Protein AF-A0A7J7JVU7-F1 (afdb_monomer_lite)

Sequence (136 aa):
MEPSFKKQKLAGQSVETNQQSYSPQQPSFKNPNFVHSMKLAATSKRRLWKNLKQIQAAEKALPWKPTDVTYSSLDAPPSFYPAKKYSDISGLPAKYVDPHTKLRYASADDWLNLRSASITCSYEEEAPGALDSSSC

pLDDT: mean 72.28, std 20.62, range [32.94, 96.19]

Secondary structure (DSSP, 8-state):
-----PPP-------------------GGG-TT---GGGGTTSS-------HHHHHHHHHHS---TTS--GGG--PPPP-SPPPPB-TTT-SBP-EE-TTT--EESSHHHHHHHHHTTS-----------------

Structure (mmCIF, N/CA/C/O backbone):
data_AF-A0A7J7JVU7-F1
#
_entry.id   AF-A0A7J7JVU7-F1
#
loop_
_atom_site.group_PDB
_atom_site.id
_atom_site.type_symbol
_atom_site.label_atom_id
_atom_site.label_alt_id
_atom_site.label_comp_id
_atom_site.label_asym_id
_atom_site.label_entity_id
_atom_site.label_seq_id
_atom_site.pdbx_PDB_ins_code
_atom_site.Cartn_x
_atom_site.Cartn_y
_atom_site.Cartn_z
_atom_site.occupancy
_atom_site.B_iso_or_equiv
_atom_site.auth_seq_id
_atom_site.auth_comp_id
_atom_site.auth_asym_id
_atom_site.auth_atom_id
_atom_site.pdbx_PDB_model_num
ATOM 1 N N . MET A 1 1 ? -77.514 19.382 -14.478 1.00 41.75 1 MET A N 1
ATOM 2 C CA . MET A 1 1 ? -78.020 18.794 -13.220 1.00 41.75 1 MET A CA 1
ATOM 3 C C . MET A 1 1 ? -77.127 17.593 -12.934 1.00 41.75 1 MET A C 1
ATOM 5 O O . MET A 1 1 ? -77.333 16.537 -13.506 1.00 41.75 1 MET A O 1
ATOM 9 N N . GLU A 1 2 ? -76.032 17.820 -12.210 1.00 51.03 2 GLU A N 1
ATOM 10 C CA . GLU A 1 2 ? -75.004 16.811 -11.894 1.00 51.03 2 GLU A CA 1
ATOM 11 C C . GLU A 1 2 ? -75.505 15.873 -10.781 1.00 51.03 2 GLU A C 1
ATOM 13 O O . GLU A 1 2 ? -75.895 16.376 -9.722 1.00 51.03 2 GLU A O 1
ATOM 18 N N . PRO A 1 3 ? -75.494 14.537 -10.949 1.00 52.97 3 PRO A N 1
ATOM 19 C CA . PRO A 1 3 ? -75.700 13.625 -9.834 1.00 52.97 3 PRO A CA 1
ATOM 20 C C . PRO A 1 3 ? -74.374 13.331 -9.112 1.00 52.97 3 PRO A C 1
ATOM 22 O O . PRO A 1 3 ? -73.443 12.736 -9.649 1.00 52.97 3 PRO A O 1
ATOM 25 N N . SER A 1 4 ? -74.321 13.745 -7.846 1.00 48.91 4 SER A N 1
ATOM 26 C CA . SER A 1 4 ? -73.250 13.477 -6.884 1.00 48.91 4 SER A CA 1
ATOM 27 C C . SER A 1 4 ? -73.104 11.974 -6.606 1.00 48.91 4 SER A C 1
ATOM 29 O O . SER A 1 4 ? -73.956 11.370 -5.954 1.00 48.91 4 SER A O 1
ATOM 31 N N . PHE A 1 5 ? -71.997 11.369 -7.045 1.00 48.12 5 PHE A N 1
ATOM 32 C CA . PHE A 1 5 ? -71.621 10.008 -6.656 1.00 48.12 5 PHE A CA 1
ATOM 33 C C . PHE A 1 5 ? -70.635 10.041 -5.485 1.00 48.12 5 PHE A C 1
ATOM 35 O O . PHE A 1 5 ? -69.441 10.311 -5.629 1.00 48.12 5 PHE A O 1
ATOM 42 N N . LYS A 1 6 ? -71.162 9.763 -4.290 1.00 48.03 6 LYS A N 1
ATOM 43 C CA . LYS A 1 6 ? -70.396 9.581 -3.053 1.00 48.03 6 LYS A CA 1
ATOM 44 C C . LYS A 1 6 ? -69.530 8.321 -3.172 1.00 48.03 6 LYS A C 1
ATOM 46 O O . LYS A 1 6 ? -70.057 7.217 -3.281 1.00 48.03 6 LYS A O 1
ATOM 51 N N . LYS A 1 7 ? -68.202 8.473 -3.129 1.00 51.75 7 LYS A N 1
ATOM 52 C CA . LYS A 1 7 ? -67.262 7.342 -3.065 1.00 51.75 7 LYS A CA 1
ATOM 53 C C . LYS A 1 7 ? -67.357 6.656 -1.700 1.00 51.75 7 LYS A C 1
ATOM 55 O O . LYS A 1 7 ? -67.185 7.291 -0.661 1.00 51.75 7 LYS A O 1
ATOM 60 N N . GLN A 1 8 ? -67.626 5.356 -1.728 1.00 43.44 8 GLN A N 1
ATOM 61 C CA . GLN A 1 8 ? -67.615 4.458 -0.577 1.00 43.44 8 GLN A CA 1
ATOM 62 C C . GLN A 1 8 ? -66.166 4.126 -0.177 1.00 43.44 8 GLN A C 1
ATOM 64 O O . GLN A 1 8 ? -65.310 3.909 -1.033 1.00 43.44 8 GLN A O 1
ATOM 69 N N . LYS A 1 9 ? -65.889 4.098 1.132 1.00 37.66 9 LYS A N 1
ATOM 70 C CA . LYS A 1 9 ? -64.593 3.729 1.715 1.00 37.66 9 LYS A CA 1
ATOM 71 C C . LYS A 1 9 ? -64.568 2.218 1.958 1.00 37.66 9 LYS A C 1
ATOM 73 O O . LYS A 1 9 ? -65.319 1.735 2.798 1.00 37.66 9 LYS A O 1
ATOM 78 N N . LEU A 1 10 ? -63.714 1.492 1.238 1.00 40.31 10 LEU A N 1
ATOM 79 C CA . LEU A 1 10 ? -63.419 0.083 1.509 1.00 40.31 10 LEU A CA 1
ATOM 80 C C . LEU A 1 10 ? -62.226 -0.006 2.472 1.00 40.31 10 LEU A C 1
ATOM 82 O O . LEU A 1 10 ? -61.208 0.658 2.276 1.00 40.31 10 LEU A O 1
ATOM 86 N N . ALA A 1 11 ? -62.392 -0.792 3.533 1.00 38.22 11 ALA A N 1
ATOM 87 C CA . ALA A 1 11 ? -61.377 -1.073 4.537 1.00 38.22 11 ALA A CA 1
ATOM 88 C C . ALA A 1 11 ? -60.231 -1.912 3.946 1.00 38.22 11 ALA A C 1
ATOM 90 O O . ALA A 1 11 ? -60.472 -2.925 3.294 1.00 38.22 11 ALA A O 1
ATOM 91 N N . GLY A 1 12 ? -58.993 -1.491 4.208 1.00 35.66 12 GLY A N 1
ATOM 92 C CA . GLY A 1 12 ? -57.764 -2.233 3.932 1.00 35.66 12 GLY A CA 1
ATOM 93 C C . GLY A 1 12 ? -56.937 -2.321 5.213 1.00 35.66 12 GLY A C 1
ATOM 94 O O . GLY A 1 12 ? -56.799 -1.331 5.928 1.00 35.66 12 GLY A O 1
ATOM 95 N N . GLN A 1 13 ? -56.483 -3.536 5.505 1.00 36.62 13 GLN A N 1
ATOM 96 C CA . GLN A 1 13 ? -55.919 -4.047 6.754 1.00 36.62 13 GLN A CA 1
ATOM 97 C C . GLN A 1 13 ? -54.706 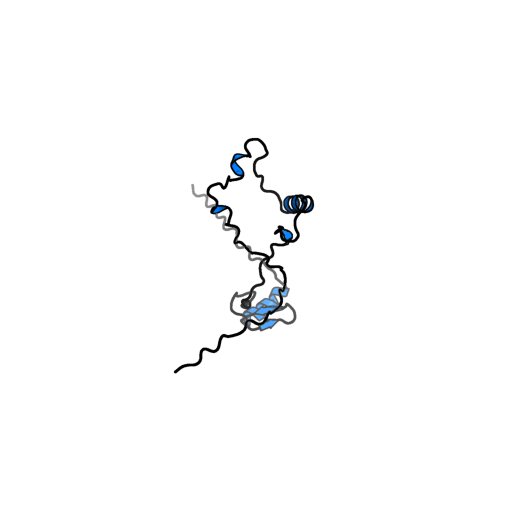-3.282 7.307 1.00 36.62 13 GLN A C 1
ATOM 99 O O . GLN A 1 13 ? -53.820 -2.848 6.575 1.00 36.62 13 GLN A O 1
ATOM 104 N N . SER A 1 14 ? -54.650 -3.210 8.637 1.00 34.22 14 SER A N 1
ATOM 105 C CA . SER A 1 14 ? -53.487 -2.837 9.437 1.00 34.22 14 SER A CA 1
ATOM 106 C C . SER A 1 14 ? -52.398 -3.911 9.353 1.00 34.22 14 SER A C 1
ATOM 108 O O . SER A 1 14 ? -52.595 -5.033 9.815 1.00 34.22 14 SER A O 1
ATOM 110 N N . VAL A 1 15 ? -51.239 -3.548 8.806 1.00 40.28 15 VAL A N 1
ATOM 111 C CA . VAL A 1 15 ? -49.975 -4.274 8.993 1.00 40.28 15 VAL A CA 1
ATOM 112 C C . VAL A 1 15 ? -49.161 -3.527 10.044 1.00 40.28 15 VAL A C 1
ATOM 114 O O . VAL A 1 15 ? -48.747 -2.385 9.843 1.00 40.28 15 VAL A O 1
ATOM 117 N N . GLU A 1 16 ? -49.000 -4.169 11.196 1.00 38.53 16 GLU A N 1
ATOM 118 C CA . GLU A 1 16 ? -48.295 -3.663 12.368 1.00 38.53 16 GLU A CA 1
ATOM 119 C C . GLU A 1 16 ? -46.771 -3.862 12.254 1.00 38.53 16 GLU A C 1
ATOM 121 O O . GLU A 1 16 ? -46.265 -4.970 12.120 1.00 38.53 16 GLU A O 1
ATOM 126 N N . THR A 1 17 ? -46.067 -2.732 12.353 1.00 38.03 17 THR A N 1
ATOM 127 C CA . THR A 1 17 ? -44.829 -2.478 13.116 1.00 38.03 17 THR A CA 1
ATOM 128 C C . THR A 1 17 ? -43.590 -3.379 12.952 1.00 38.03 17 THR A C 1
ATOM 130 O O . THR A 1 17 ? -43.430 -4.387 13.628 1.00 38.03 17 THR A O 1
ATOM 133 N N . ASN A 1 18 ? -42.562 -2.832 12.291 1.00 38.66 18 ASN A N 1
ATOM 134 C CA . ASN A 1 18 ? -41.297 -2.527 12.979 1.00 38.66 18 ASN A CA 1
ATOM 135 C C . ASN A 1 18 ? -40.622 -1.317 12.311 1.00 38.66 18 ASN A C 1
ATOM 137 O O . ASN A 1 18 ? -39.750 -1.440 11.457 1.00 38.66 18 ASN A O 1
ATOM 141 N N . GLN A 1 19 ? -41.089 -0.116 12.656 1.00 35.78 19 GLN A N 1
ATOM 142 C CA . GLN A 1 19 ? -40.377 1.113 12.325 1.00 35.78 19 GLN A CA 1
ATOM 143 C C . GLN A 1 19 ? -39.314 1.318 13.404 1.00 35.78 19 GLN A C 1
ATOM 145 O O . GLN A 1 19 ? -39.583 1.917 14.443 1.00 35.78 19 GLN A O 1
ATOM 150 N N . GLN A 1 20 ? -38.103 0.811 13.181 1.00 43.31 20 GLN A N 1
ATOM 151 C CA . GLN A 1 20 ? -36.936 1.343 13.877 1.00 43.31 20 GLN A CA 1
ATOM 152 C C . GLN A 1 20 ? -36.741 2.775 13.383 1.00 43.31 20 GLN A C 1
ATOM 154 O O . GLN A 1 20 ? -36.148 3.038 12.339 1.00 43.31 20 GLN A O 1
ATOM 159 N N . SER A 1 21 ? -37.330 3.712 14.121 1.00 32.94 21 SER A N 1
ATOM 160 C CA . SER A 1 21 ? -37.117 5.139 13.961 1.00 32.94 21 SER A CA 1
ATOM 161 C C . SER A 1 21 ? -35.638 5.432 14.205 1.00 32.94 21 SER A C 1
ATOM 163 O O . SER A 1 21 ? -35.204 5.566 15.350 1.00 32.94 21 SER A O 1
ATOM 165 N N . TYR A 1 22 ? -34.856 5.528 13.132 1.00 44.41 22 TYR A N 1
ATOM 166 C CA . TYR A 1 22 ? -33.546 6.164 13.159 1.00 44.41 22 TYR A CA 1
ATOM 167 C C . TYR A 1 22 ? -33.768 7.659 13.390 1.00 44.41 22 TYR A C 1
ATOM 169 O O . TYR A 1 22 ? -33.758 8.461 12.458 1.00 44.41 22 TYR A O 1
ATOM 177 N N . SER A 1 23 ? -34.018 8.050 14.641 1.00 50.12 23 SER A N 1
ATOM 178 C CA . SER A 1 23 ? -33.791 9.435 15.018 1.00 50.12 23 SER A CA 1
ATOM 179 C C . SER A 1 23 ? -32.285 9.669 14.867 1.00 50.12 23 SER A C 1
ATOM 181 O O . SER A 1 23 ? -31.496 8.903 15.432 1.00 50.12 23 SER A O 1
ATOM 183 N N . PRO A 1 24 ? -31.845 10.654 14.064 1.00 63.12 24 PRO A N 1
ATOM 184 C CA . PRO A 1 24 ? -30.434 10.981 13.976 1.00 63.12 24 PRO A CA 1
ATOM 185 C C . PRO A 1 24 ? -30.022 11.494 15.354 1.00 63.12 24 PRO A C 1
ATOM 187 O O . PRO A 1 24 ? -30.288 12.645 15.707 1.00 63.12 24 PRO A O 1
ATOM 190 N N . GLN A 1 25 ? -29.451 10.599 16.163 1.00 65.88 25 GLN A N 1
ATOM 191 C CA . GLN A 1 25 ? -28.904 10.926 17.470 1.00 65.88 25 GLN A CA 1
ATOM 192 C C . GLN A 1 25 ? -27.918 12.062 17.233 1.00 65.88 25 GLN A C 1
ATOM 194 O O . GLN A 1 25 ? -26.946 11.900 16.490 1.00 65.88 25 GLN A O 1
ATOM 199 N N . GLN A 1 26 ? -28.236 13.242 17.770 1.00 72.69 26 GLN A N 1
ATOM 200 C CA . GLN A 1 26 ? -27.410 14.418 17.555 1.00 72.69 26 GLN A CA 1
ATOM 201 C C . GLN A 1 26 ? -25.998 14.070 18.024 1.00 72.69 26 GLN A C 1
ATOM 203 O O . GLN A 1 26 ? -25.834 13.589 19.153 1.00 72.69 26 GLN A O 1
ATOM 208 N N . PRO A 1 27 ? -24.980 14.241 17.164 1.00 73.69 27 PRO A N 1
ATOM 209 C CA . PRO A 1 27 ? -23.634 13.866 17.534 1.00 73.69 27 PRO A CA 1
ATOM 210 C C . PRO A 1 27 ? -23.240 14.666 18.773 1.00 73.69 27 PRO A C 1
ATOM 212 O O . PRO A 1 27 ? -23.572 15.845 18.895 1.00 73.69 27 PRO A O 1
ATOM 215 N N . SER A 1 28 ? -22.561 14.011 19.710 1.00 77.00 28 SER A N 1
ATOM 216 C CA . SER A 1 28 ? -22.342 14.520 21.069 1.00 77.00 28 SER A CA 1
ATOM 217 C C . SER A 1 28 ? -21.729 15.924 21.124 1.00 77.00 28 SER A C 1
ATOM 219 O O . SER A 1 28 ? -22.024 16.678 22.046 1.00 77.00 28 SER A O 1
ATOM 221 N N . PHE A 1 29 ? -20.957 16.312 20.104 1.00 75.75 29 PHE A N 1
ATOM 222 C CA . PHE A 1 29 ? -20.372 17.647 19.967 1.00 75.75 29 PHE A CA 1
ATOM 223 C C . PHE A 1 29 ? -21.390 18.779 19.738 1.00 75.75 29 PHE A C 1
ATOM 225 O O . PHE A 1 29 ? -21.032 19.943 19.889 1.00 75.75 29 PHE A O 1
ATOM 232 N N . LYS A 1 30 ? -22.640 18.469 19.374 1.00 82.25 30 LYS A N 1
ATOM 233 C CA . LYS A 1 30 ? -23.723 19.451 19.183 1.00 82.25 30 LYS A CA 1
ATOM 234 C C . LYS A 1 30 ? -24.617 19.614 20.410 1.00 82.25 30 LYS A C 1
ATOM 236 O O . LYS A 1 30 ? -25.495 20.471 20.406 1.00 82.25 30 LYS A O 1
ATOM 241 N N . ASN A 1 31 ? -24.415 18.812 21.453 1.00 80.19 31 ASN A N 1
ATOM 242 C CA . ASN A 1 31 ? -25.239 18.895 22.649 1.00 80.19 31 ASN A CA 1
ATOM 243 C C . ASN A 1 31 ? -24.727 20.048 23.532 1.00 80.19 31 ASN A C 1
ATOM 245 O O . ASN A 1 31 ? -23.600 19.969 24.021 1.00 80.19 31 ASN A O 1
ATOM 249 N N . PRO A 1 32 ? -25.528 21.099 23.798 1.00 82.50 32 PRO A N 1
ATOM 250 C CA . PRO A 1 32 ? -25.095 22.226 24.635 1.00 82.50 32 PRO A CA 1
ATOM 251 C C . PRO A 1 32 ? -24.795 21.806 26.084 1.00 82.50 32 PRO A C 1
ATOM 253 O O . PRO A 1 32 ? -24.026 22.461 26.778 1.00 82.50 32 PRO A O 1
ATOM 256 N N . ASN A 1 33 ? -25.345 20.669 26.519 1.00 81.81 33 ASN A N 1
ATOM 257 C CA . ASN A 1 33 ? -25.083 20.050 27.819 1.00 81.81 33 ASN A CA 1
ATOM 258 C C . ASN A 1 33 ? -23.956 18.999 27.776 1.00 81.81 33 ASN A C 1
ATOM 260 O O . ASN A 1 33 ? -23.835 18.191 28.698 1.00 81.81 33 ASN A O 1
ATOM 264 N N . PHE A 1 34 ? -23.154 18.938 26.706 1.00 80.75 34 PHE A N 1
ATOM 265 C CA . PHE A 1 34 ? -22.099 17.935 26.586 1.00 80.75 34 PHE A CA 1
ATOM 266 C C . PHE A 1 34 ? -20.962 18.203 27.574 1.00 80.75 34 PHE A C 1
ATOM 268 O O . PHE A 1 34 ? -20.055 19.004 27.339 1.00 80.75 34 PHE A O 1
ATOM 275 N N . VAL A 1 35 ? -20.981 17.483 28.691 1.00 75.19 35 VAL A N 1
ATOM 276 C CA . VAL A 1 35 ? -19.868 17.471 29.634 1.00 75.19 35 VAL A CA 1
ATOM 277 C C . VAL A 1 35 ? -18.742 16.636 29.028 1.00 75.19 35 VAL A C 1
ATOM 279 O O . VAL A 1 35 ? -18.829 15.411 28.957 1.00 75.19 35 VAL A O 1
ATOM 282 N N . HIS A 1 36 ? -17.654 17.290 28.608 1.00 68.50 36 HIS A N 1
ATOM 283 C CA . HIS A 1 36 ? -16.414 16.579 28.299 1.00 68.50 36 HIS A CA 1
ATOM 284 C C . HIS A 1 36 ? -15.993 15.782 29.536 1.00 68.50 36 HIS A C 1
ATOM 286 O O . HIS A 1 36 ? -15.759 16.354 30.605 1.00 68.50 36 HIS A O 1
ATOM 292 N N . SER A 1 37 ? -15.827 14.469 29.370 1.00 63.97 37 SER A N 1
ATOM 293 C CA . SER A 1 37 ? -15.416 13.527 30.421 1.00 63.97 37 SER A CA 1
ATOM 294 C C . SER A 1 37 ? -14.093 13.896 31.118 1.00 63.97 37 SER A C 1
ATOM 296 O O . SER A 1 37 ? -13.718 13.265 32.099 1.00 63.97 37 SER A O 1
ATOM 298 N N . MET A 1 38 ? -13.375 14.916 30.633 1.00 57.25 38 MET A N 1
ATOM 299 C CA . MET A 1 38 ? -12.203 15.503 31.286 1.00 57.25 38 MET A CA 1
ATOM 300 C C . MET A 1 38 ? -12.501 16.112 32.663 1.00 57.25 38 MET A C 1
ATOM 302 O O . MET A 1 38 ? -11.620 16.083 33.516 1.00 57.25 38 MET A O 1
ATOM 306 N N . LYS A 1 39 ? -13.703 16.656 32.912 1.00 54.22 39 LYS A N 1
ATOM 307 C CA . LYS A 1 39 ? -13.978 17.388 34.168 1.00 54.22 39 LYS A CA 1
ATOM 308 C C . LYS A 1 39 ? -14.207 16.487 35.393 1.00 54.22 39 LYS A C 1
ATOM 310 O O . LYS A 1 39 ? -14.137 16.978 36.510 1.00 54.22 39 LYS A O 1
ATOM 315 N N . LEU A 1 40 ? -14.420 15.181 35.204 1.00 50.41 40 LEU A N 1
ATOM 316 C CA . LEU A 1 40 ? -14.587 14.206 36.298 1.00 50.41 40 LEU A CA 1
ATOM 317 C C . LEU A 1 40 ? -13.294 13.433 36.628 1.00 50.41 40 LEU A C 1
ATOM 319 O O . LEU A 1 40 ? -13.270 12.618 37.544 1.00 50.41 40 LEU A O 1
ATOM 323 N N . ALA A 1 41 ? -12.197 13.691 35.909 1.00 53.69 41 ALA A N 1
ATOM 324 C CA . ALA A 1 41 ? -10.933 12.969 36.063 1.00 53.69 41 ALA A CA 1
ATOM 325 C C . ALA A 1 41 ? -9.956 13.624 37.065 1.00 53.69 41 ALA A C 1
ATOM 327 O O . ALA A 1 41 ? -8.757 13.363 37.008 1.00 53.69 41 ALA A O 1
ATOM 328 N N . ALA A 1 42 ? -10.440 14.462 37.990 1.00 53.34 42 ALA A N 1
ATOM 329 C CA . ALA A 1 42 ? -9.595 15.103 39.005 1.00 53.34 42 ALA A CA 1
ATOM 330 C C . ALA A 1 42 ? -9.092 14.132 40.103 1.00 53.34 42 ALA A C 1
ATOM 332 O O . ALA A 1 42 ? -8.185 14.483 40.850 1.00 53.34 42 ALA A O 1
ATOM 333 N N . THR A 1 43 ? -9.612 12.897 40.177 1.00 56.00 43 THR A N 1
ATOM 334 C CA . THR A 1 43 ? -9.206 11.904 41.202 1.00 56.00 43 THR A CA 1
ATOM 335 C C . THR A 1 43 ? -8.831 10.524 40.649 1.00 56.00 43 THR A C 1
ATOM 337 O O . THR A 1 43 ? -8.253 9.720 41.372 1.00 56.00 43 THR A O 1
ATOM 340 N N . SER A 1 44 ? -9.055 10.215 39.369 1.00 58.19 44 SER A N 1
ATOM 341 C CA . SER A 1 44 ? -8.762 8.869 38.855 1.00 58.19 44 SER A CA 1
ATOM 342 C C . SER A 1 44 ? -7.971 8.913 37.556 1.00 58.19 44 SER A C 1
ATOM 344 O O . SER A 1 44 ? -8.522 9.146 36.487 1.00 58.19 44 SER A O 1
ATOM 346 N N . LYS A 1 45 ? -6.659 8.697 37.721 1.00 58.78 45 LYS A N 1
ATOM 347 C CA . LYS A 1 45 ? -5.625 8.307 36.746 1.00 58.78 45 LYS A CA 1
ATOM 348 C C . LYS A 1 45 ? -5.676 9.050 35.404 1.00 58.78 45 LYS A C 1
ATOM 350 O O . LYS A 1 45 ? -6.528 8.798 34.558 1.00 58.78 45 LYS A O 1
ATOM 355 N N . ARG A 1 46 ? -4.658 9.898 35.180 1.00 61.81 46 ARG A N 1
ATOM 356 C CA . ARG A 1 46 ? -4.345 10.527 33.883 1.00 61.81 46 ARG A CA 1
ATOM 357 C C . ARG A 1 46 ? -4.571 9.526 32.742 1.00 61.81 46 ARG A C 1
ATOM 359 O O . ARG A 1 46 ? -4.220 8.356 32.885 1.00 61.81 46 ARG A O 1
ATOM 366 N N . ARG A 1 47 ? -5.149 9.966 31.618 1.00 62.72 47 ARG A N 1
ATOM 367 C CA . ARG A 1 47 ? -5.244 9.159 30.389 1.00 62.72 47 ARG A CA 1
ATOM 368 C C . ARG A 1 47 ? -3.829 8.759 29.958 1.00 62.72 47 ARG A C 1
ATOM 370 O O . ARG A 1 47 ? -3.142 9.527 29.300 1.00 62.72 47 ARG A O 1
ATOM 377 N N . LEU A 1 48 ? -3.374 7.583 30.377 1.00 74.56 48 LEU A N 1
ATOM 378 C CA . LEU A 1 48 ? -2.164 6.968 29.847 1.00 74.56 48 LEU A CA 1
ATOM 379 C C . LEU A 1 48 ? -2.485 6.439 28.449 1.00 74.56 48 LEU A C 1
ATOM 381 O O . LEU A 1 48 ? -3.561 5.872 28.245 1.00 74.56 48 LEU A O 1
ATOM 385 N N . TRP A 1 49 ? -1.546 6.580 27.514 1.00 81.38 49 TRP A N 1
ATOM 386 C CA . TRP A 1 49 ? -1.585 5.844 26.255 1.00 81.38 49 TRP A CA 1
ATOM 387 C C . TRP A 1 49 ? -1.604 4.347 26.571 1.00 81.38 49 TRP A C 1
ATOM 389 O O . TRP A 1 49 ? -0.628 3.780 27.060 1.00 81.38 49 TRP A O 1
ATOM 399 N N . LYS A 1 50 ? -2.769 3.724 26.381 1.00 86.69 50 LYS A N 1
ATOM 400 C CA . LYS A 1 50 ? -2.950 2.285 26.553 1.00 86.69 50 LYS A CA 1
ATOM 401 C C . LYS A 1 50 ? -2.394 1.591 25.322 1.00 86.69 50 LYS A C 1
ATOM 403 O O . LYS A 1 50 ? -2.636 2.023 24.200 1.00 86.69 50 LYS A O 1
ATOM 408 N N . ASN A 1 51 ? -1.660 0.506 25.532 1.00 92.75 51 ASN A N 1
ATOM 409 C CA . ASN A 1 51 ? -1.232 -0.335 24.421 1.00 92.75 51 ASN A CA 1
ATOM 410 C C . ASN A 1 51 ? -2.445 -1.081 23.829 1.00 92.75 51 ASN A C 1
ATOM 412 O O . ASN A 1 51 ? -3.403 -1.357 24.555 1.00 92.75 51 ASN A O 1
ATOM 416 N N . LEU A 1 52 ? -2.390 -1.461 22.548 1.00 89.00 52 LEU A N 1
ATOM 417 C CA . LEU A 1 52 ? -3.474 -2.179 21.864 1.00 89.00 52 LEU A CA 1
ATOM 418 C C . LEU A 1 52 ? -3.959 -3.405 22.656 1.00 89.00 52 LEU A C 1
ATOM 420 O O . LEU A 1 52 ? -5.161 -3.599 22.815 1.00 89.00 52 LEU A O 1
ATOM 424 N N . LYS A 1 53 ? -3.035 -4.179 23.245 1.00 92.50 53 LYS A N 1
ATOM 425 C CA . LYS A 1 53 ? -3.383 -5.348 24.073 1.00 92.50 53 LYS A CA 1
ATOM 426 C C . LYS A 1 53 ? -4.242 -4.984 25.289 1.00 92.50 53 LYS A C 1
ATOM 428 O O . LYS A 1 53 ? -5.148 -5.728 25.649 1.00 92.50 53 LYS A O 1
ATOM 433 N N . GLN A 1 54 ? -3.965 -3.845 25.926 1.00 92.44 54 GLN A N 1
ATOM 434 C CA . GLN A 1 54 ? -4.723 -3.378 27.091 1.00 92.44 54 GLN A CA 1
ATOM 435 C C . GLN A 1 54 ? -6.121 -2.902 26.697 1.00 92.44 54 GLN A C 1
ATOM 437 O O . GLN A 1 54 ? -7.067 -3.134 27.444 1.00 92.44 54 GLN A O 1
ATOM 442 N N . ILE A 1 55 ? -6.247 -2.258 25.534 1.00 89.56 55 ILE A N 1
ATOM 443 C CA . ILE A 1 55 ? -7.535 -1.822 24.985 1.00 89.56 55 ILE A CA 1
ATOM 444 C C . ILE A 1 55 ? -8.401 -3.046 24.687 1.00 89.56 55 ILE A C 1
ATOM 446 O O . ILE A 1 55 ? -9.490 -3.158 25.238 1.00 89.56 55 ILE A O 1
ATOM 450 N N . GLN A 1 56 ? -7.871 -4.019 23.943 1.00 91.06 56 GLN A N 1
ATOM 451 C CA . GLN A 1 56 ? -8.594 -5.251 23.612 1.00 91.06 56 GLN A CA 1
ATOM 452 C C . GLN A 1 56 ? -9.019 -6.048 24.856 1.00 91.06 56 GLN A C 1
ATOM 454 O O . GLN A 1 56 ? -10.105 -6.622 24.884 1.00 91.06 56 GLN A O 1
ATOM 459 N N . ALA A 1 57 ? -8.176 -6.103 25.895 1.00 90.81 57 ALA A N 1
ATOM 460 C CA . ALA A 1 57 ? -8.517 -6.777 27.148 1.00 90.81 57 ALA A CA 1
ATOM 461 C C . ALA A 1 57 ? -9.638 -6.054 27.912 1.00 90.81 57 ALA A C 1
ATOM 463 O O . ALA A 1 57 ? -10.551 -6.704 28.417 1.00 90.81 57 ALA A O 1
ATOM 464 N N . ALA A 1 58 ? -9.581 -4.720 27.976 1.00 89.19 58 ALA A N 1
ATOM 465 C CA . ALA A 1 58 ? -10.622 -3.915 28.605 1.00 89.19 58 ALA A CA 1
ATOM 466 C C . ALA A 1 58 ? -11.950 -4.024 27.846 1.00 89.19 58 ALA A C 1
ATOM 468 O O . ALA A 1 58 ? -12.995 -4.170 28.472 1.00 89.19 58 ALA A O 1
ATOM 469 N N . GLU A 1 59 ? -11.902 -4.016 26.512 1.00 89.81 59 GLU A N 1
ATOM 470 C CA . GLU A 1 59 ? -13.070 -4.228 25.664 1.00 89.81 59 GLU A CA 1
ATOM 471 C C . GLU A 1 59 ? -13.683 -5.609 25.936 1.00 89.81 59 GLU A C 1
ATOM 473 O O . GLU A 1 59 ? -14.833 -5.686 26.344 1.00 89.81 59 GLU A O 1
ATOM 478 N N . LYS A 1 60 ? -12.934 -6.711 25.861 1.00 87.38 60 LYS A N 1
ATOM 479 C CA . LYS A 1 60 ? -13.504 -8.052 26.112 1.00 87.38 60 LYS A CA 1
ATOM 480 C C . LYS A 1 60 ? -14.180 -8.226 27.485 1.00 87.38 60 LYS A C 1
ATOM 482 O O . LYS A 1 60 ? -15.020 -9.108 27.624 1.00 87.38 60 LYS A O 1
ATOM 487 N N . ALA A 1 61 ? -13.810 -7.428 28.488 1.00 89.25 61 ALA A N 1
ATOM 488 C CA . ALA A 1 61 ? -14.380 -7.487 29.835 1.00 89.25 61 ALA A CA 1
ATOM 489 C C . ALA A 1 61 ? -15.691 -6.691 30.007 1.00 89.25 61 ALA A C 1
ATOM 491 O O . ALA A 1 61 ? -16.378 -6.861 31.014 1.00 89.25 61 ALA A O 1
ATOM 492 N N . LEU A 1 62 ? -16.032 -5.806 29.067 1.00 85.12 62 LEU A N 1
ATOM 493 C CA . LEU A 1 62 ? -17.232 -4.969 29.118 1.00 85.12 62 LEU A CA 1
ATOM 494 C C . LEU A 1 62 ? -18.399 -5.642 28.367 1.00 85.12 62 LEU A C 1
ATOM 496 O O . LEU A 1 62 ? -18.176 -6.293 27.345 1.00 85.12 62 LEU A O 1
ATOM 500 N N . PRO A 1 63 ? -19.654 -5.480 28.827 1.00 86.44 63 PRO A N 1
ATOM 501 C CA . PRO A 1 63 ? -20.826 -6.015 28.139 1.00 86.44 63 PRO A CA 1
ATOM 502 C C . PRO A 1 63 ? -21.179 -5.147 26.919 1.00 86.44 63 PRO A C 1
ATOM 504 O O . PRO A 1 63 ? -22.080 -4.308 26.979 1.00 86.44 63 PRO A O 1
ATOM 507 N N . TRP A 1 64 ? -20.448 -5.319 25.816 1.00 83.81 64 TRP A N 1
ATOM 508 C CA . TRP A 1 64 ? -20.730 -4.626 24.555 1.00 83.81 64 TRP A CA 1
ATOM 509 C C . TRP A 1 64 ? -22.007 -5.135 23.903 1.00 83.81 64 TRP A C 1
ATOM 511 O O . TRP A 1 64 ? -22.291 -6.338 23.904 1.00 83.81 64 TRP A O 1
ATOM 521 N N . LYS A 1 65 ? -22.762 -4.225 23.287 1.00 86.50 65 LYS A N 1
ATOM 522 C CA . LYS A 1 65 ? -23.833 -4.611 22.371 1.00 86.50 65 LYS A CA 1
ATOM 523 C C . LYS A 1 65 ? -23.209 -5.022 21.034 1.00 86.50 65 LYS A C 1
ATOM 525 O O . LYS A 1 65 ? -22.192 -4.460 20.639 1.00 86.50 65 LYS A O 1
ATOM 530 N N . PRO A 1 66 ? -23.835 -5.933 20.274 1.00 81.50 66 PRO A N 1
ATOM 531 C CA . PRO A 1 66 ? -23.327 -6.344 18.960 1.00 81.50 66 PRO A CA 1
ATOM 532 C C . PRO A 1 66 ? -23.291 -5.206 17.924 1.00 81.50 66 PRO A C 1
ATOM 534 O O . PRO A 1 66 ? -22.670 -5.347 16.878 1.00 81.50 66 PRO A O 1
ATOM 537 N N . THR A 1 67 ? -23.960 -4.084 18.197 1.00 85.38 67 THR A N 1
ATOM 538 C CA . THR A 1 67 ? -23.951 -2.872 17.367 1.00 85.38 67 THR A CA 1
ATOM 539 C C . THR A 1 67 ? -22.798 -1.922 17.684 1.00 85.38 67 THR A C 1
ATOM 541 O O . THR A 1 67 ? -22.611 -0.942 16.966 1.00 85.38 67 THR A O 1
ATOM 544 N N . ASP A 1 68 ? -22.076 -2.151 18.782 1.00 86.25 68 ASP A N 1
ATOM 545 C CA . ASP A 1 68 ? -21.055 -1.228 19.264 1.00 86.25 68 ASP A CA 1
ATOM 546 C C . ASP A 1 68 ? -19.726 -1.462 18.534 1.00 86.25 68 ASP A C 1
ATOM 548 O O . ASP A 1 68 ? -19.258 -2.589 18.364 1.00 86.25 68 ASP A O 1
ATOM 552 N N . VAL A 1 69 ? -19.093 -0.369 18.108 1.00 85.19 69 VAL A N 1
ATOM 553 C 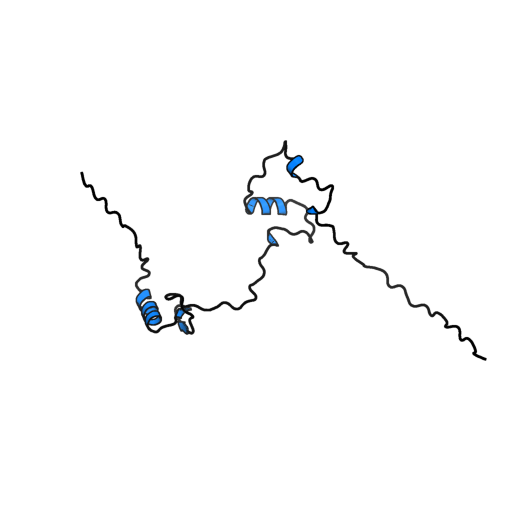CA . VAL A 1 69 ? -17.817 -0.409 17.387 1.00 85.19 69 VAL A CA 1
ATOM 554 C C . VAL A 1 69 ? -16.684 -0.699 18.373 1.00 85.19 69 VAL A C 1
ATOM 556 O O . VAL A 1 69 ? -16.425 0.085 19.283 1.00 85.19 69 VAL A O 1
ATOM 559 N N . THR A 1 70 ? -15.995 -1.820 18.169 1.00 89.75 70 THR A N 1
ATOM 560 C CA . THR A 1 70 ? -14.834 -2.270 18.961 1.00 89.75 70 THR A CA 1
ATOM 561 C C . THR A 1 70 ? -13.548 -2.054 18.163 1.00 89.75 70 THR A C 1
ATOM 563 O O . THR A 1 70 ? -13.591 -2.076 16.930 1.00 89.75 70 THR A O 1
ATOM 566 N N . TYR A 1 71 ? -12.384 -1.916 18.807 1.00 88.44 71 TYR A N 1
ATOM 567 C CA . TYR A 1 71 ? -11.114 -1.733 18.086 1.00 88.44 71 TYR A CA 1
ATOM 568 C C . TYR A 1 71 ? -10.831 -2.819 17.034 1.00 88.44 71 TYR A C 1
ATOM 570 O O . TYR A 1 71 ? -10.242 -2.536 15.998 1.00 88.44 71 TYR A O 1
ATOM 578 N N . SER A 1 72 ? -11.274 -4.058 17.269 1.00 86.81 72 SER A N 1
ATOM 579 C CA . SER A 1 72 ? -11.134 -5.171 16.318 1.00 86.81 72 SER A CA 1
ATOM 580 C C . SER A 1 72 ? -12.036 -5.074 15.086 1.00 86.81 72 SER A C 1
ATOM 582 O O . SER A 1 72 ? -11.796 -5.774 14.111 1.00 86.81 72 SER A O 1
ATOM 584 N N . SER A 1 73 ? -13.088 -4.258 15.138 1.00 87.06 73 SER A N 1
ATOM 585 C CA . SER A 1 73 ? -14.001 -4.033 14.007 1.00 87.06 73 SER A CA 1
ATOM 586 C C . SER A 1 73 ? -13.541 -2.902 13.083 1.00 87.06 73 SER A C 1
ATOM 588 O O . SER A 1 73 ? -14.111 -2.714 12.012 1.00 87.06 73 SER A O 1
ATOM 590 N N . LEU A 1 74 ? -12.516 -2.150 13.495 1.00 86.44 74 LEU A N 1
ATOM 591 C CA . LEU A 1 74 ? -11.934 -1.068 12.715 1.00 86.44 74 LEU A CA 1
ATOM 592 C C . LEU A 1 74 ? -10.909 -1.644 11.734 1.00 86.44 74 LEU A C 1
ATOM 594 O O . LEU A 1 74 ? -9.727 -1.737 12.058 1.00 86.44 74 LEU A O 1
ATOM 598 N N . ASP A 1 75 ? -11.365 -2.020 10.544 1.00 88.62 75 ASP A N 1
ATOM 599 C CA . ASP A 1 75 ? -10.481 -2.322 9.418 1.00 88.62 75 ASP A CA 1
ATOM 600 C C . ASP A 1 75 ? -10.579 -1.221 8.356 1.00 88.62 75 ASP A C 1
ATOM 602 O O . ASP A 1 75 ? -11.630 -0.593 8.174 1.00 88.62 75 ASP A O 1
ATOM 606 N N . ALA A 1 76 ? -9.466 -0.948 7.679 1.00 88.50 76 ALA A N 1
ATOM 607 C CA . ALA A 1 76 ? -9.473 -0.014 6.566 1.00 88.50 76 ALA A CA 1
ATOM 608 C C . ALA A 1 76 ? -10.234 -0.641 5.386 1.00 88.50 76 ALA A C 1
ATOM 610 O O . ALA A 1 76 ? -10.092 -1.837 5.125 1.00 88.50 76 ALA A O 1
ATOM 611 N N . PRO A 1 77 ? -11.026 0.140 4.629 1.00 89.69 77 PRO A N 1
ATOM 612 C CA . PRO A 1 77 ? -11.638 -0.389 3.422 1.00 89.69 77 PRO A CA 1
ATOM 613 C C . PRO A 1 77 ? -10.545 -0.788 2.412 1.00 89.69 77 PRO A C 1
ATOM 615 O O . PRO A 1 77 ? -9.507 -0.120 2.333 1.00 89.69 77 PRO A O 1
ATOM 618 N N . PRO A 1 78 ? -10.766 -1.842 1.606 1.00 92.88 78 PRO A N 1
ATOM 619 C CA . PRO A 1 78 ? -9.821 -2.230 0.567 1.00 92.88 78 PRO A CA 1
ATOM 620 C C . PRO A 1 78 ? -9.658 -1.104 -0.463 1.00 92.88 78 PRO A C 1
ATOM 622 O O . PRO A 1 78 ? -10.566 -0.300 -0.689 1.00 92.88 78 PRO A O 1
ATOM 625 N N . SER A 1 79 ? -8.502 -1.042 -1.129 1.00 93.19 79 SER A N 1
ATOM 626 C CA . SER A 1 79 ? -8.268 -0.019 -2.148 1.00 93.19 79 SER A CA 1
ATOM 627 C C . SER A 1 79 ? -9.123 -0.278 -3.391 1.00 93.19 79 SER A C 1
ATOM 629 O O . SER A 1 79 ? -9.005 -1.329 -4.018 1.00 93.19 79 SER A O 1
ATOM 631 N N . PHE A 1 80 ? -9.922 0.709 -3.798 1.00 91.94 80 PHE A N 1
ATOM 632 C CA . PHE A 1 80 ? -10.737 0.634 -5.019 1.00 91.94 80 PHE A CA 1
ATOM 633 C C . PHE A 1 80 ? -9.949 0.904 -6.305 1.00 91.94 80 PHE A C 1
ATOM 635 O O . PHE A 1 80 ? -10.368 0.503 -7.388 1.00 91.94 80 PHE A O 1
ATOM 642 N N . TYR A 1 81 ? -8.813 1.594 -6.205 1.00 92.94 81 TYR A N 1
ATOM 643 C CA . TYR A 1 81 ? -7.992 1.922 -7.364 1.00 92.94 81 TYR A CA 1
ATOM 644 C C . TYR A 1 81 ? -7.000 0.796 -7.666 1.00 92.94 81 TYR A C 1
ATOM 646 O O . TYR A 1 81 ? -6.341 0.305 -6.746 1.00 92.94 81 TYR A O 1
ATOM 654 N N . PRO A 1 82 ? -6.839 0.400 -8.942 1.00 93.69 82 PRO A N 1
ATOM 655 C CA . PRO A 1 82 ? -5.839 -0.589 -9.307 1.00 93.69 82 PRO A CA 1
ATOM 656 C C . PRO A 1 82 ? -4.433 -0.053 -9.020 1.00 93.69 82 PRO A C 1
ATOM 658 O O . PRO A 1 82 ? -4.101 1.090 -9.346 1.00 93.69 82 PRO A O 1
ATOM 661 N N . ALA A 1 83 ? -3.588 -0.899 -8.432 1.00 92.50 83 ALA A N 1
ATOM 662 C CA . ALA A 1 83 ? -2.206 -0.543 -8.146 1.00 92.50 83 ALA A CA 1
ATOM 663 C C . ALA A 1 83 ? -1.412 -0.343 -9.447 1.00 92.50 83 ALA A C 1
ATOM 665 O O . ALA A 1 83 ? -1.401 -1.205 -10.333 1.00 92.50 83 ALA A O 1
ATOM 666 N N . LYS A 1 84 ? -0.705 0.785 -9.545 1.00 93.75 84 LYS A N 1
ATOM 667 C CA . LYS A 1 84 ? 0.265 1.027 -10.618 1.00 93.75 84 LYS A CA 1
ATOM 668 C C . LYS A 1 84 ? 1.484 0.130 -10.409 1.00 93.75 84 LYS A C 1
ATOM 670 O O . LYS A 1 84 ? 1.934 -0.067 -9.282 1.00 93.75 84 LYS A O 1
ATOM 675 N N . LYS A 1 85 ? 2.002 -0.432 -11.500 1.00 95.75 85 LYS A N 1
ATOM 676 C CA . LYS A 1 85 ? 3.145 -1.349 -11.470 1.00 95.75 85 LYS A CA 1
ATOM 677 C C . LYS A 1 85 ? 4.410 -0.597 -11.865 1.00 95.75 85 LYS A C 1
ATOM 679 O O . LYS A 1 85 ? 4.467 -0.021 -12.949 1.00 95.75 85 LYS A O 1
ATOM 684 N N . TYR A 1 86 ? 5.404 -0.639 -10.991 1.00 96.19 86 TYR A N 1
ATOM 685 C CA . TYR A 1 86 ? 6.710 -0.018 -11.181 1.00 96.19 86 TYR A CA 1
ATOM 686 C C . TYR A 1 86 ? 7.807 -1.080 -11.127 1.00 96.19 86 TYR A C 1
ATOM 688 O O . TYR A 1 86 ? 7.562 -2.179 -10.629 1.00 96.19 86 TYR A O 1
ATOM 696 N N . SER A 1 87 ? 8.959 -0.760 -11.708 1.00 95.25 87 SER A N 1
ATOM 697 C CA . SER A 1 87 ? 1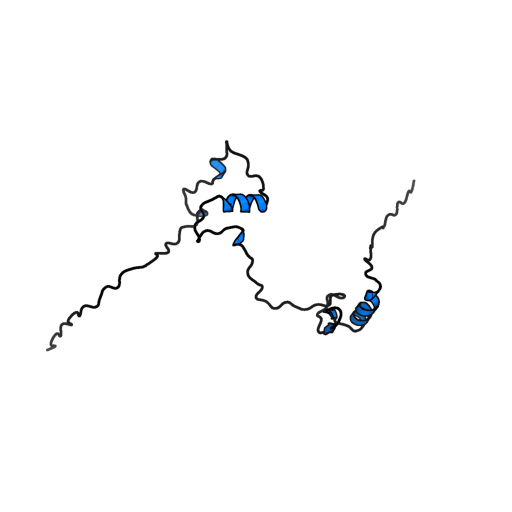0.182 -1.556 -11.651 1.00 95.25 87 SER A CA 1
ATOM 698 C C . SER A 1 87 ? 10.728 -1.515 -10.232 1.00 95.25 87 SER A C 1
ATOM 700 O O . SER A 1 87 ? 10.781 -0.436 -9.638 1.00 95.25 87 SER A O 1
ATOM 702 N N . ASP A 1 88 ? 11.142 -2.665 -9.705 1.00 91.88 88 ASP A N 1
ATOM 703 C CA . ASP A 1 88 ? 11.695 -2.766 -8.348 1.00 91.88 88 ASP A CA 1
ATOM 704 C C . ASP A 1 88 ? 13.123 -2.188 -8.257 1.00 91.88 88 ASP A C 1
ATOM 706 O O . ASP A 1 88 ? 13.619 -1.952 -7.160 1.00 91.88 88 ASP A O 1
ATOM 710 N N . ILE A 1 89 ? 13.769 -1.931 -9.404 1.00 90.44 89 ILE A N 1
ATOM 711 C CA . ILE A 1 89 ? 15.123 -1.360 -9.490 1.00 90.44 89 ILE A CA 1
ATOM 712 C C . ILE A 1 89 ? 15.061 0.133 -9.820 1.00 90.44 89 ILE A C 1
ATOM 714 O O . ILE A 1 89 ? 15.527 0.970 -9.055 1.00 90.44 89 ILE A O 1
ATOM 718 N N . SER A 1 90 ? 14.478 0.484 -10.968 1.00 91.50 90 SER A N 1
ATOM 719 C CA . SER A 1 90 ? 14.531 1.851 -11.501 1.00 91.50 90 SER A CA 1
ATOM 720 C C . SER A 1 90 ? 13.362 2.740 -11.066 1.00 91.50 90 SER A C 1
ATOM 722 O O . SER A 1 90 ? 13.379 3.944 -11.317 1.00 91.50 90 SER A O 1
ATOM 724 N N . GLY A 1 91 ? 12.303 2.176 -10.474 1.00 93.38 91 GLY A N 1
ATOM 725 C CA . GLY A 1 91 ? 11.091 2.921 -10.105 1.00 93.38 91 GLY A CA 1
ATOM 726 C C . GLY A 1 91 ? 10.249 3.419 -11.293 1.00 93.38 91 GLY A C 1
ATOM 727 O O . GLY A 1 91 ? 9.230 4.082 -11.098 1.00 93.38 91 GLY A O 1
ATOM 728 N N . LEU A 1 92 ? 10.631 3.091 -12.531 1.00 94.38 92 LEU A N 1
ATOM 729 C CA . LEU A 1 92 ? 9.889 3.421 -13.752 1.00 94.38 92 LEU A CA 1
ATOM 730 C C . LEU A 1 92 ? 8.679 2.492 -13.946 1.00 94.38 92 LEU A C 1
ATOM 732 O O . LEU A 1 92 ? 8.657 1.394 -13.391 1.00 94.38 92 LEU A O 1
ATOM 736 N N . PRO A 1 93 ? 7.645 2.880 -14.718 1.00 96.19 93 PRO A N 1
ATOM 737 C CA . PRO A 1 93 ? 6.501 2.006 -14.976 1.00 96.19 93 PRO A CA 1
ATOM 738 C C . PRO A 1 93 ? 6.942 0.696 -15.646 1.00 96.19 93 PRO A C 1
ATOM 740 O O . PRO A 1 93 ? 7.500 0.704 -16.743 1.00 96.19 93 PRO A O 1
ATOM 743 N N . ALA A 1 94 ? 6.667 -0.436 -14.996 1.00 95.62 94 ALA A N 1
ATOM 744 C CA . ALA A 1 94 ? 7.113 -1.749 -15.455 1.00 95.62 94 ALA A CA 1
ATOM 745 C C . ALA A 1 94 ? 5.993 -2.516 -16.160 1.00 95.62 94 ALA A C 1
ATOM 747 O O . ALA A 1 94 ? 4.901 -2.713 -15.615 1.00 95.62 94 ALA A O 1
ATOM 748 N N . LYS A 1 95 ? 6.294 -2.994 -17.372 1.00 93.88 95 LYS A N 1
ATOM 749 C CA . LYS A 1 95 ? 5.387 -3.824 -18.179 1.00 93.88 95 LYS A CA 1
ATOM 750 C C . LYS A 1 95 ? 5.605 -5.323 -17.960 1.00 93.88 95 LYS A C 1
ATOM 752 O O . LYS A 1 95 ? 4.668 -6.097 -18.153 1.00 93.88 95 LYS A O 1
ATOM 757 N N . TYR A 1 96 ? 6.806 -5.726 -17.551 1.00 94.12 96 TYR A N 1
ATOM 758 C CA . TYR A 1 96 ? 7.216 -7.127 -17.491 1.00 94.12 96 TYR A CA 1
ATOM 759 C C . TYR A 1 96 ? 7.583 -7.556 -16.070 1.00 94.12 96 TYR A C 1
ATOM 761 O O . TYR A 1 96 ? 7.905 -6.731 -15.213 1.00 94.12 96 TYR A O 1
ATOM 769 N N . VAL A 1 97 ? 7.473 -8.862 -15.827 1.00 95.62 97 VAL A N 1
ATOM 770 C CA . VAL A 1 97 ? 7.747 -9.512 -14.542 1.00 95.62 97 VAL A CA 1
ATOM 771 C C . VAL A 1 97 ? 8.527 -10.788 -14.821 1.00 95.62 97 VAL A C 1
ATOM 773 O O . VAL A 1 97 ? 8.131 -11.559 -15.698 1.00 95.62 97 VAL A O 1
ATOM 776 N N . ASP A 1 98 ? 9.610 -11.014 -14.088 1.00 92.81 98 ASP A N 1
ATOM 777 C CA . ASP A 1 98 ? 10.375 -12.256 -14.183 1.00 92.81 98 ASP A CA 1
ATOM 778 C C . ASP A 1 98 ? 9.583 -13.430 -13.566 1.00 92.81 98 ASP A C 1
ATOM 780 O O . ASP A 1 98 ? 9.170 -13.338 -12.406 1.00 92.81 98 ASP A O 1
ATOM 784 N N . PRO A 1 99 ? 9.351 -14.547 -14.284 1.00 92.12 99 PRO A N 1
ATOM 785 C CA . PRO A 1 99 ? 8.634 -15.700 -13.739 1.00 92.12 99 PRO A CA 1
ATOM 786 C C . PRO A 1 99 ? 9.329 -16.367 -12.543 1.00 92.12 99 PRO A C 1
ATOM 788 O O . PRO A 1 99 ? 8.640 -17.018 -11.754 1.00 92.12 99 PRO A O 1
ATOM 791 N N . HIS A 1 100 ? 10.653 -16.231 -12.391 1.00 89.25 100 HIS A N 1
ATOM 792 C CA . HIS A 1 100 ? 11.383 -16.870 -11.294 1.00 89.25 100 HIS A CA 1
ATOM 793 C C . HIS A 1 100 ? 11.353 -16.030 -10.011 1.00 89.25 100 HIS A C 1
ATOM 795 O O . HIS A 1 100 ? 10.852 -16.484 -8.982 1.00 89.25 100 HIS A O 1
ATOM 801 N N . THR A 1 101 ? 11.835 -14.788 -10.077 1.00 90.44 101 THR A N 1
ATOM 802 C CA . THR A 1 101 ? 11.930 -13.895 -8.908 1.00 90.44 101 THR A CA 1
ATOM 803 C C . THR A 1 101 ? 10.640 -13.129 -8.617 1.00 90.44 101 THR A C 1
ATOM 805 O O . THR A 1 101 ? 10.472 -12.608 -7.516 1.00 90.44 101 THR A O 1
ATOM 808 N N . LYS A 1 102 ? 9.710 -13.065 -9.582 1.00 92.31 102 LYS A N 1
ATOM 809 C CA . LYS A 1 102 ? 8.500 -12.222 -9.549 1.00 92.31 102 LYS A CA 1
ATOM 810 C C . LYS A 1 102 ? 8.793 -10.720 -9.447 1.00 92.31 102 LYS A C 1
ATOM 812 O O . LYS A 1 102 ? 7.864 -9.947 -9.200 1.00 92.31 102 LYS A O 1
ATOM 817 N N . LEU A 1 103 ? 10.042 -10.312 -9.676 1.00 93.25 103 LEU A N 1
ATOM 818 C CA . LEU A 1 103 ? 10.452 -8.913 -9.719 1.00 93.25 103 LEU A CA 1
ATOM 819 C C . LEU A 1 103 ? 10.053 -8.282 -11.052 1.00 93.25 103 LEU A C 1
ATOM 821 O O . LEU A 1 103 ? 10.035 -8.933 -12.105 1.00 93.25 103 LEU A O 1
ATOM 825 N N . ARG A 1 104 ? 9.682 -7.007 -11.000 1.00 95.31 104 ARG A N 1
ATOM 826 C CA . ARG A 1 104 ? 9.248 -6.218 -12.150 1.00 95.31 104 ARG A CA 1
ATOM 827 C C . ARG A 1 104 ? 10.405 -5.399 -12.690 1.00 95.31 104 ARG A C 1
ATOM 829 O O . ARG A 1 104 ? 11.150 -4.795 -11.926 1.00 95.31 104 ARG A O 1
ATOM 836 N N . TYR A 1 105 ? 10.485 -5.311 -14.011 1.00 95.00 105 TYR A N 1
ATOM 837 C CA . TYR A 1 105 ? 11.499 -4.519 -14.697 1.00 95.00 105 TYR A CA 1
ATOM 838 C C . TYR A 1 105 ? 10.896 -3.720 -15.854 1.00 95.00 105 TYR A C 1
ATOM 840 O O . TYR A 1 105 ? 9.875 -4.102 -16.444 1.00 95.00 105 TYR A O 1
ATOM 848 N N . ALA A 1 106 ? 11.519 -2.582 -16.163 1.00 95.69 106 ALA A N 1
ATOM 849 C CA . ALA A 1 106 ? 11.105 -1.705 -17.258 1.00 95.69 106 ALA A CA 1
ATOM 850 C C . ALA A 1 106 ? 12.054 -1.788 -18.467 1.00 95.69 106 ALA A C 1
ATOM 852 O O . ALA A 1 106 ? 11.580 -1.787 -19.603 1.00 95.69 106 ALA A O 1
ATOM 853 N N . SER A 1 107 ? 13.367 -1.897 -18.224 1.00 93.25 107 SER A N 1
ATOM 854 C CA . SER A 1 107 ? 14.423 -1.927 -19.251 1.00 93.25 107 SE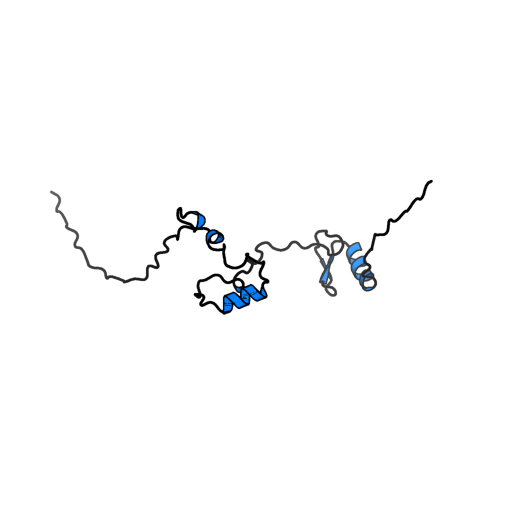R A CA 1
ATOM 855 C C . SER A 1 107 ? 15.155 -3.274 -19.309 1.00 93.25 107 SER A C 1
ATOM 857 O O . SER A 1 107 ? 15.060 -4.093 -18.394 1.00 93.25 107 SER A O 1
ATOM 859 N N . ALA A 1 108 ? 15.916 -3.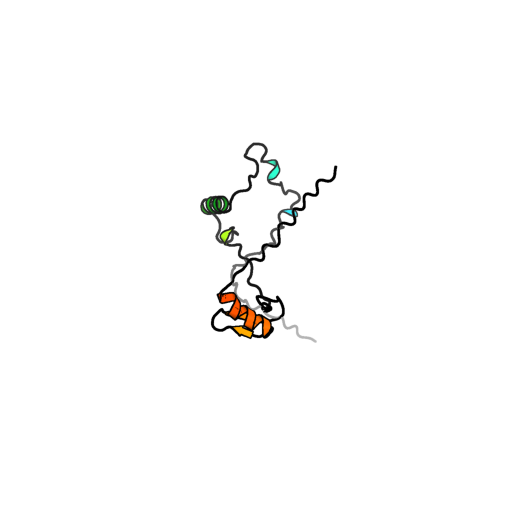495 -20.383 1.00 92.38 108 ALA A N 1
ATOM 860 C CA . ALA A 1 108 ? 16.846 -4.617 -20.488 1.00 92.38 108 ALA A CA 1
ATOM 861 C C . ALA A 1 108 ? 17.978 -4.523 -19.451 1.00 92.38 108 ALA A C 1
ATOM 863 O O . ALA A 1 108 ? 18.381 -5.548 -18.910 1.00 92.38 108 ALA A O 1
ATOM 864 N N . ASP A 1 109 ? 18.431 -3.310 -19.123 1.00 91.25 109 ASP A N 1
ATOM 865 C CA . ASP A 1 109 ? 19.460 -3.098 -18.098 1.00 91.25 109 ASP A CA 1
ATOM 866 C C . ASP A 1 109 ? 18.963 -3.540 -16.718 1.00 91.25 109 ASP A C 1
ATOM 868 O O . ASP A 1 109 ? 19.653 -4.274 -16.020 1.00 91.25 109 ASP A O 1
ATOM 872 N N . ASP A 1 110 ? 17.716 -3.199 -16.366 1.00 91.88 110 ASP A N 1
ATOM 873 C CA . ASP A 1 110 ? 17.061 -3.700 -15.152 1.00 91.88 110 ASP A CA 1
ATOM 874 C C . ASP A 1 110 ? 17.013 -5.236 -15.152 1.00 91.88 110 ASP A C 1
ATOM 876 O O . ASP A 1 110 ? 17.280 -5.865 -14.135 1.00 91.88 110 ASP A O 1
ATOM 880 N N . TRP A 1 111 ? 16.699 -5.864 -16.291 1.00 91.31 111 TRP A N 1
ATOM 881 C CA . TRP A 1 111 ? 16.667 -7.326 -16.397 1.00 91.31 111 TRP A CA 1
ATOM 882 C C . TRP A 1 111 ? 18.049 -7.965 -16.196 1.00 91.31 111 TRP A C 1
ATOM 884 O O . TRP A 1 111 ? 18.165 -8.987 -15.514 1.00 91.31 111 TRP A O 1
ATOM 894 N N . LEU A 1 112 ? 19.103 -7.359 -16.748 1.00 91.00 112 LEU A N 1
ATOM 895 C CA . LEU A 1 112 ? 20.482 -7.790 -16.514 1.00 91.00 112 LEU A CA 1
ATOM 896 C C . LEU A 1 112 ? 20.858 -7.627 -15.041 1.00 91.00 112 LEU A C 1
ATOM 898 O O . LEU A 1 112 ? 21.399 -8.564 -14.455 1.00 91.00 112 LEU A O 1
ATOM 902 N N . ASN A 1 113 ? 20.494 -6.493 -14.442 1.00 87.94 113 ASN A N 1
ATOM 903 C CA . ASN A 1 113 ? 20.697 -6.210 -13.027 1.00 87.94 113 ASN A CA 1
ATOM 904 C C . ASN A 1 113 ? 19.974 -7.224 -12.135 1.00 87.94 113 ASN A C 1
ATOM 906 O O . ASN A 1 113 ? 20.558 -7.696 -11.172 1.00 87.94 113 ASN A O 1
ATOM 910 N N . LEU A 1 114 ? 18.749 -7.643 -12.466 1.00 87.62 114 LEU A N 1
ATOM 911 C CA . LEU A 1 114 ? 18.036 -8.687 -11.716 1.00 87.62 114 LEU A CA 1
ATOM 912 C C . LEU A 1 114 ? 18.786 -10.026 -11.718 1.00 87.62 114 LEU A C 1
ATOM 914 O O . LEU A 1 114 ? 18.806 -10.734 -10.710 1.00 87.62 114 LEU A O 1
ATOM 918 N N . ARG A 1 115 ? 19.404 -10.384 -12.846 1.00 84.69 115 ARG A N 1
ATOM 919 C CA . ARG A 1 115 ? 20.123 -11.654 -13.003 1.00 84.69 115 ARG A CA 1
ATOM 920 C C . ARG A 1 115 ? 21.559 -11.601 -12.480 1.00 84.69 115 ARG A C 1
ATOM 922 O O . ARG A 1 115 ? 22.101 -12.640 -12.115 1.00 84.69 115 ARG A O 1
ATOM 929 N N . SER A 1 116 ? 22.179 -10.425 -12.442 1.00 81.75 116 SER A N 1
ATOM 930 C CA . SER A 1 116 ? 23.479 -10.228 -11.793 1.00 81.75 116 SER A CA 1
ATOM 931 C C . SER A 1 116 ? 23.330 -10.090 -10.273 1.00 81.75 116 SER A C 1
ATOM 933 O O . SER A 1 116 ? 24.113 -10.677 -9.526 1.00 81.75 116 SER A O 1
ATOM 935 N N . ALA A 1 117 ? 22.275 -9.414 -9.804 1.00 65.69 117 ALA A N 1
ATOM 936 C CA . ALA A 1 117 ? 21.995 -9.169 -8.389 1.00 65.69 117 ALA A CA 1
ATOM 937 C C . ALA A 1 117 ? 21.653 -10.435 -7.593 1.00 65.69 117 ALA A C 1
ATOM 939 O O . ALA A 1 117 ? 21.739 -10.406 -6.368 1.00 65.69 117 ALA A O 1
ATOM 940 N N . SER A 1 118 ? 21.377 -11.577 -8.242 1.00 58.69 118 SER A N 1
ATOM 941 C CA . SER A 1 118 ? 21.295 -12.875 -7.549 1.00 58.69 118 SER A CA 1
ATOM 942 C C . SER A 1 118 ? 22.613 -13.305 -6.874 1.00 58.69 118 SER A C 1
ATOM 944 O O . SER A 1 118 ? 22.650 -14.353 -6.234 1.00 58.69 118 SER A O 1
ATOM 946 N N . ILE A 1 119 ? 23.683 -12.507 -6.996 1.00 54.81 119 ILE A N 1
ATOM 947 C CA . ILE A 1 119 ? 24.962 -12.671 -6.287 1.00 54.81 119 ILE A CA 1
ATOM 948 C C . ILE A 1 119 ? 25.239 -11.511 -5.308 1.00 54.81 119 ILE A C 1
ATOM 950 O O . ILE A 1 119 ? 25.996 -11.689 -4.357 1.00 54.81 119 ILE A O 1
ATOM 954 N N . THR A 1 120 ? 24.615 -10.341 -5.468 1.00 43.84 120 THR A N 1
ATOM 955 C CA . THR A 1 120 ? 24.966 -9.135 -4.701 1.00 43.84 120 THR A CA 1
ATOM 956 C C . THR A 1 120 ? 23.726 -8.319 -4.336 1.00 43.84 120 THR A C 1
ATOM 958 O O . THR A 1 120 ? 23.408 -7.314 -4.968 1.00 43.84 120 THR A O 1
ATOM 961 N N . CYS A 1 121 ? 23.040 -8.706 -3.259 1.00 47.19 121 CYS A N 1
ATOM 962 C CA . CYS A 1 121 ? 22.280 -7.742 -2.464 1.00 47.19 121 CYS A CA 1
ATOM 963 C C . CYS A 1 121 ? 23.286 -6.852 -1.714 1.00 47.19 121 CYS A C 1
ATOM 965 O O . CYS A 1 121 ? 23.534 -7.060 -0.528 1.00 47.19 121 CYS A O 1
ATOM 967 N N . SER A 1 122 ? 23.930 -5.914 -2.407 1.00 41.66 122 SER A N 1
ATOM 968 C CA . SER A 1 122 ? 24.762 -4.886 -1.783 1.00 41.66 122 SER A CA 1
ATOM 969 C C . SER A 1 122 ? 23.906 -3.653 -1.524 1.00 41.66 122 SER A C 1
ATOM 971 O O . SER A 1 122 ? 23.482 -2.961 -2.445 1.00 41.66 122 SER A O 1
ATOM 973 N N . TYR A 1 123 ? 23.647 -3.415 -0.241 1.00 48.28 123 TYR A N 1
ATOM 974 C CA . TYR A 1 123 ? 23.393 -2.088 0.300 1.00 48.28 123 TYR A CA 1
ATOM 975 C C . TYR A 1 123 ? 24.568 -1.208 -0.157 1.00 48.28 123 TYR A C 1
ATOM 977 O O . TYR A 1 123 ? 25.704 -1.494 0.222 1.00 48.28 123 TYR A O 1
ATOM 985 N N . GLU A 1 124 ? 24.346 -0.191 -0.991 1.00 54.81 124 GLU A N 1
ATOM 986 C CA . GLU A 1 124 ? 25.308 0.912 -1.023 1.00 54.81 124 GLU A CA 1
ATOM 987 C C . GLU A 1 124 ? 25.141 1.669 0.295 1.00 54.81 124 GLU A C 1
ATOM 989 O O . GLU A 1 124 ? 24.209 2.449 0.496 1.00 54.81 124 GLU A O 1
ATOM 994 N N . GLU A 1 125 ? 26.009 1.343 1.250 1.00 56.00 125 GLU A N 1
ATOM 995 C CA . GLU A 1 125 ? 26.277 2.169 2.417 1.00 56.00 125 GLU A CA 1
ATOM 996 C C . GLU A 1 125 ? 27.116 3.367 1.962 1.00 56.00 125 GLU A C 1
ATOM 998 O O . GLU A 1 125 ? 28.330 3.406 2.136 1.00 56.00 125 GLU A O 1
ATOM 1003 N N . GLU A 1 126 ? 26.469 4.364 1.364 1.00 51.97 126 GLU A N 1
ATOM 1004 C CA . GLU A 1 126 ? 27.101 5.669 1.158 1.00 51.97 126 GLU A CA 1
ATOM 1005 C C . GLU A 1 126 ? 27.036 6.480 2.464 1.00 51.97 126 GLU A C 1
ATOM 1007 O O . GLU A 1 126 ? 26.219 7.388 2.624 1.00 51.97 126 GLU A O 1
ATOM 1012 N N . ALA A 1 127 ? 27.888 6.119 3.431 1.00 50.94 127 ALA A N 1
ATOM 1013 C CA . ALA A 1 127 ? 28.432 7.028 4.446 1.00 50.94 127 ALA A CA 1
ATOM 1014 C C . ALA A 1 127 ? 29.686 6.399 5.081 1.00 50.94 127 ALA A C 1
ATOM 1016 O O . ALA A 1 127 ? 29.572 5.415 5.808 1.00 50.94 127 ALA A O 1
ATOM 1017 N N . PRO A 1 128 ? 30.885 6.978 4.874 1.00 48.59 128 PRO A N 1
ATOM 1018 C CA . PRO A 1 128 ? 31.356 7.972 5.839 1.00 48.59 128 PRO A CA 1
ATOM 1019 C C . PRO A 1 128 ? 32.215 9.085 5.205 1.00 48.59 128 PRO A C 1
ATOM 1021 O O . PRO A 1 128 ? 33.416 8.941 4.993 1.00 48.59 128 PRO A O 1
ATOM 1024 N N . GLY A 1 129 ? 31.615 10.258 4.996 1.00 50.53 129 GLY A N 1
ATOM 1025 C CA . GLY A 1 129 ? 32.343 11.506 4.749 1.00 50.53 129 GLY A CA 1
ATOM 1026 C C . GLY A 1 129 ? 32.805 12.157 6.054 1.00 50.53 129 GLY A C 1
ATOM 1027 O O . GLY A 1 129 ? 32.364 13.257 6.378 1.00 50.53 129 GLY A O 1
ATOM 1028 N N . ALA A 1 130 ? 33.648 11.470 6.826 1.00 52.59 130 ALA A N 1
ATOM 1029 C CA . ALA A 1 130 ? 34.416 12.082 7.906 1.00 52.59 130 ALA A CA 1
ATOM 1030 C C . ALA A 1 130 ? 35.765 12.534 7.333 1.00 52.59 130 ALA A C 1
ATOM 1032 O O . ALA A 1 130 ? 36.697 11.745 7.226 1.00 52.59 130 ALA A O 1
ATOM 1033 N N . LEU A 1 131 ? 35.854 13.804 6.939 1.00 51.50 131 LEU A N 1
ATOM 1034 C CA . LEU A 1 131 ? 37.132 14.504 6.870 1.00 51.50 131 LEU A CA 1
ATOM 1035 C C . LEU A 1 131 ? 37.183 15.430 8.078 1.00 51.50 131 LEU A C 1
ATOM 1037 O O . LEU A 1 131 ? 36.629 16.530 8.065 1.00 51.50 131 LEU A O 1
ATOM 1041 N N . ASP A 1 132 ? 37.833 14.955 9.138 1.00 50.66 132 ASP A N 1
ATOM 1042 C CA . ASP A 1 132 ? 38.538 15.875 10.006 1.00 50.66 132 ASP A CA 1
ATOM 1043 C C . ASP A 1 132 ? 39.645 16.519 9.158 1.00 50.66 132 ASP A C 1
ATOM 1045 O O . ASP A 1 132 ? 40.467 15.853 8.534 1.00 50.66 132 ASP A O 1
ATOM 1049 N N . SER A 1 133 ? 39.616 17.840 9.050 1.00 46.72 133 SER A N 1
ATOM 1050 C CA . SER A 1 133 ? 40.788 18.606 8.660 1.00 46.72 133 SER A CA 1
ATOM 1051 C C . SER A 1 133 ? 41.132 19.478 9.849 1.00 46.72 133 SER A C 1
ATOM 1053 O O . SER A 1 133 ? 40.619 20.588 10.003 1.00 46.72 133 SER A O 1
ATOM 1055 N N . SER A 1 134 ? 41.986 18.930 10.709 1.00 53.09 134 SER A N 1
ATOM 1056 C CA . SER A 1 134 ? 42.835 19.737 11.574 1.00 53.09 134 SER A CA 1
ATOM 1057 C C . SER A 1 134 ? 43.598 20.739 10.706 1.00 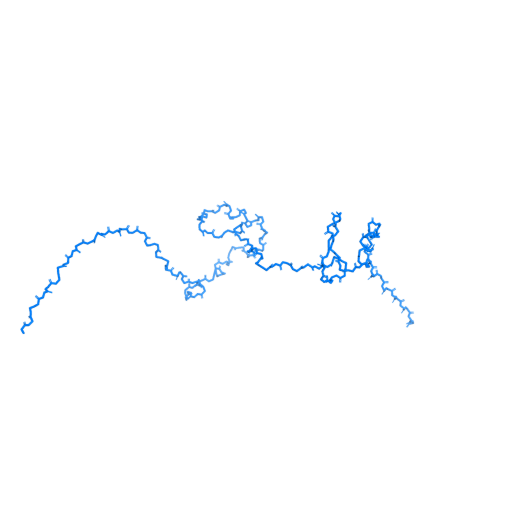53.09 134 SER A C 1
ATOM 1059 O O . SER A 1 134 ? 44.397 20.354 9.855 1.00 53.09 134 SER A O 1
ATOM 1061 N N . SER A 1 135 ? 43.352 22.025 10.928 1.00 51.97 135 SER A N 1
ATOM 1062 C CA . SER A 1 135 ? 44.223 23.108 10.489 1.00 51.97 135 SER A CA 1
ATOM 1063 C C . SER A 1 135 ? 44.275 24.132 11.619 1.00 51.97 135 SER A C 1
ATOM 1065 O O . SER A 1 135 ? 43.304 24.853 11.809 1.00 51.97 135 SER A O 1
ATOM 1067 N N . CYS A 1 136 ? 45.411 24.108 12.327 1.00 43.88 136 CYS A N 1
ATOM 1068 C CA . CYS A 1 136 ? 45.980 25.063 13.292 1.00 43.88 136 CYS A CA 1
ATOM 1069 C C . CYS A 1 136 ? 45.054 25.734 14.318 1.00 43.88 136 CYS A C 1
ATOM 1071 O O . CYS A 1 136 ? 44.286 26.643 13.939 1.00 43.88 136 CYS A O 1
#

Foldseek 3Di:
DDDDDDDDDDDDDDDDDDPPPPPVPPPLVPDPPRDDPVVVCPPPDDPDPDDPVRQVVVVVVDPDDPPDDGPVNDDDDDDPDDDFDAAPPPRHRFPDADPPPRGTDRDPVSVVCVVVCVVDPDDPPPDDPDDDDDDD

InterPro domains:
  IPR013272 Vps72/YL1, C-terminal [PF08265] (86-109)
  IPR013272 Vps72/YL1, C-terminal [SM00993] (85-114)
  IPR029525 INO80 complex, subunit Ies6 [PTHR31200] (14-116)

Organism: Bugula neritina (NCBI:txid10212)

Radius of gyration: 34.39 Å; chains: 1; bounding box: 124×42×62 Å